Protein AF-A0A7M3SHV6-F1 (afdb_monomer)

Solvent-accessible surface area (backbone atoms only — not comparable to full-atom values): 9170 Å² total; per-residue (Å²): 136,85,52,87,41,56,67,56,28,48,47,21,46,52,53,20,52,49,35,49,52,50,36,56,48,34,45,74,66,41,73,85,64,71,65,52,97,42,72,64,44,56,50,33,51,53,52,20,53,51,29,43,52,52,17,51,59,49,51,52,82,72,87,68,82,73,74,77,84,80,64,52,71,68,56,49,49,49,46,61,74,67,49,78,80,82,84,71,76,90,71,71,74,87,65,88,66,53,75,66,55,51,54,52,50,54,65,71,72,43,85,73,76,79,77,52,67,68,60,55,50,51,52,51,48,50,54,54,70,31,76,63,21,54,50,51,50,54,52,44,68,75,54,63,58,86,65,74,78,66,68,134

pLDDT: mean 70.83, std 11.6, range [44.88, 88.94]

Secondary structure (DSSP, 8-state):
---SSHHHHHHHHHHHHHHHHHHHHHHHH-SSSSSSS-HHHHHHHHHHHHHHHHHHHHHS--------TT--HHHHHHHHHHS----S----------HHHHHHHHHHH-------HHHHHHHHHHHHHSHHHHHHHHHHHHS--TTTT---

Radius of gyration: 38.36 Å; Cα contacts (8 Å, |Δi|>4): 73; chains: 1; bounding box: 80×54×94 Å

Sequence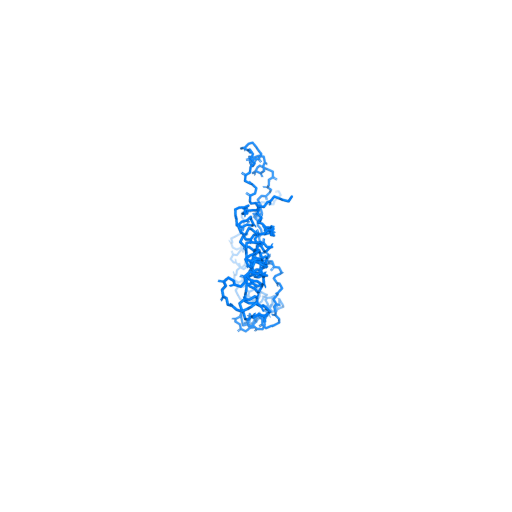 (152 aa):
MEQRAPRVASAGKISGTLLITAAIINLNVDFLGSSGITIEELSALSLSIVCYLVAYIASRERQIVELNSNLSLEQQLYLLETTPTKAGNTKSAASYQSSQTKSIIDSIIGSQDVVDEGTIGQAITTLSSGNLGEAAQSIAAASPAPHSNAAV

Foldseek 3Di:
DDQPCCPLLVVLLVQLVVLQVVLVCCLPPVPPHDHDDDPSSVVSNVVSVVSNVRSVVSRDDDPDPPPPPDQPPVRVVVCVVPVPPPPDDDPDDPDPDDPVNVVVCCVVVDPPPPCDVVNVVVVCCCCCVDPNVVVVVVVCVVPPDPCVVVDD

Structure (mmCIF, N/CA/C/O backbone):
data_AF-A0A7M3SHV6-F1
#
_entry.id   AF-A0A7M3SHV6-F1
#
loop_
_atom_site.group_PDB
_atom_site.id
_atom_site.type_symbol
_atom_site.label_atom_id
_atom_site.label_alt_id
_atom_site.label_comp_id
_atom_site.label_asym_id
_atom_site.label_entity_id
_atom_site.label_seq_id
_atom_site.pdbx_PDB_ins_code
_atom_site.Cartn_x
_atom_site.Cartn_y
_atom_site.Cartn_z
_atom_site.occupancy
_atom_site.B_iso_or_equiv
_atom_site.auth_seq_id
_atom_site.auth_comp_id
_atom_site.auth_asym_id
_atom_site.auth_atom_id
_atom_site.pdbx_PDB_model_num
ATOM 1 N N . MET A 1 1 ? -4.324 17.743 -0.305 1.00 46.09 1 MET A N 1
ATOM 2 C CA . MET A 1 1 ? -4.015 16.377 0.166 1.00 46.09 1 MET A CA 1
ATOM 3 C C . MET A 1 1 ? -2.778 16.488 1.025 1.00 46.09 1 MET A C 1
ATOM 5 O O . MET A 1 1 ? -1.713 16.798 0.498 1.00 46.09 1 MET A O 1
ATOM 9 N N . GLU A 1 2 ? -2.946 16.376 2.334 1.00 48.53 2 GLU A N 1
ATOM 10 C CA . GLU A 1 2 ? -1.888 16.620 3.310 1.00 48.53 2 GLU A CA 1
ATOM 11 C C . GLU A 1 2 ? -1.111 15.311 3.499 1.00 48.53 2 GLU A C 1
ATOM 13 O O . GLU A 1 2 ? -1.636 14.302 3.957 1.00 48.53 2 GLU A O 1
ATOM 18 N N . GLN A 1 3 ? 0.130 15.267 3.012 1.00 53.97 3 GLN A N 1
ATOM 19 C CA . GLN A 1 3 ? 0.919 14.035 3.016 1.00 53.97 3 GLN A CA 1
ATOM 20 C C . GLN A 1 3 ? 1.435 13.744 4.426 1.00 53.97 3 GLN A C 1
ATOM 22 O O . GLN A 1 3 ? 2.168 14.546 4.993 1.00 53.97 3 GLN A O 1
ATOM 27 N N . ARG A 1 4 ? 1.131 12.556 4.959 1.00 55.22 4 ARG A N 1
ATOM 28 C CA . ARG A 1 4 ? 1.543 12.137 6.311 1.00 55.22 4 ARG A CA 1
ATOM 29 C C . ARG A 1 4 ? 3.059 11.959 6.476 1.00 55.22 4 ARG A C 1
ATOM 31 O O . ARG A 1 4 ? 3.602 12.151 7.559 1.00 55.22 4 ARG A O 1
ATOM 38 N N . ALA A 1 5 ? 3.746 11.593 5.396 1.00 61.34 5 ALA A N 1
ATOM 39 C CA . ALA A 1 5 ? 5.203 11.531 5.315 1.00 61.34 5 ALA A CA 1
ATOM 40 C C . ALA A 1 5 ? 5.657 12.263 4.041 1.00 61.34 5 ALA A C 1
ATOM 42 O O . ALA A 1 5 ? 6.031 11.618 3.055 1.00 61.34 5 ALA A O 1
ATOM 43 N N . PRO A 1 6 ? 5.626 13.610 4.037 1.00 64.56 6 PRO A N 1
ATOM 44 C CA . PRO A 1 6 ? 5.870 14.403 2.832 1.00 64.56 6 PRO A CA 1
ATOM 45 C C . PRO A 1 6 ? 7.273 14.146 2.281 1.00 64.56 6 PRO A C 1
ATOM 47 O O . PRO A 1 6 ? 7.489 14.167 1.074 1.00 64.56 6 PRO A O 1
ATOM 50 N N . ARG A 1 7 ? 8.222 13.790 3.154 1.00 69.94 7 ARG A N 1
ATOM 51 C CA . ARG A 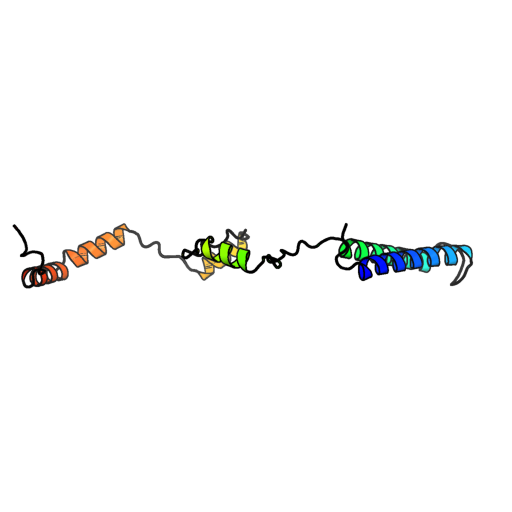1 7 ? 9.598 13.439 2.789 1.00 69.94 7 ARG A CA 1
ATOM 52 C C . ARG A 1 7 ? 9.707 12.091 2.073 1.00 69.94 7 ARG A C 1
ATOM 54 O O . ARG A 1 7 ? 10.497 11.977 1.151 1.00 69.94 7 ARG A O 1
ATOM 61 N N . VAL A 1 8 ? 8.914 11.087 2.456 1.00 72.50 8 VAL A N 1
ATOM 62 C CA . VAL A 1 8 ? 8.969 9.741 1.848 1.00 72.50 8 VAL A CA 1
ATOM 63 C C . VAL A 1 8 ? 8.225 9.725 0.515 1.00 72.50 8 VAL A C 1
ATOM 65 O O . VAL A 1 8 ? 8.731 9.195 -0.470 1.00 72.50 8 VAL A O 1
ATOM 68 N N . ALA A 1 9 ? 7.058 10.372 0.457 1.00 71.75 9 ALA A N 1
ATOM 69 C CA . ALA A 1 9 ? 6.294 10.505 -0.779 1.00 71.75 9 ALA A CA 1
ATOM 70 C C . ALA A 1 9 ? 7.032 11.355 -1.829 1.00 71.75 9 ALA A C 1
ATOM 72 O O . ALA A 1 9 ? 7.008 11.021 -3.013 1.00 71.75 9 ALA A O 1
ATOM 73 N N . SER A 1 10 ? 7.707 12.435 -1.416 1.00 78.31 10 SER A N 1
ATOM 74 C CA . SER A 1 10 ? 8.546 13.225 -2.327 1.00 78.31 10 SER A CA 1
ATOM 75 C C . SER A 1 10 ? 9.810 12.470 -2.738 1.00 78.31 10 SER A C 1
ATOM 77 O O . SER A 1 10 ? 10.079 12.395 -3.932 1.00 78.31 10 SER A O 1
ATOM 79 N N . ALA A 1 11 ? 10.528 11.835 -1.803 1.00 80.12 11 ALA A N 1
ATOM 80 C CA . ALA A 1 11 ? 11.719 11.047 -2.120 1.00 80.12 11 ALA A CA 1
ATOM 81 C C . ALA A 1 11 ? 11.426 9.920 -3.118 1.00 80.12 11 ALA A C 1
ATOM 83 O O . ALA A 1 11 ? 12.161 9.785 -4.089 1.00 80.12 11 ALA A O 1
ATOM 84 N N . GLY A 1 12 ? 10.331 9.170 -2.935 1.00 78.81 12 GLY A N 1
ATOM 85 C CA . GLY A 1 12 ? 9.952 8.089 -3.851 1.00 78.81 12 GLY A CA 1
ATOM 86 C C . GLY A 1 12 ? 9.591 8.576 -5.259 1.00 78.81 12 GLY A C 1
ATOM 87 O O . GLY A 1 12 ? 9.918 7.920 -6.246 1.00 78.81 12 GLY A O 1
ATOM 88 N N . LYS A 1 13 ? 8.968 9.757 -5.379 1.00 82.56 13 LYS A N 1
ATOM 89 C CA . LYS A 1 13 ? 8.720 10.383 -6.688 1.00 82.56 13 LYS A CA 1
ATOM 90 C C . LYS A 1 13 ? 10.020 10.855 -7.333 1.00 82.56 13 LYS A C 1
ATOM 92 O O . LYS A 1 13 ? 10.225 10.593 -8.510 1.00 82.56 13 LYS A O 1
ATOM 97 N N . ILE A 1 14 ? 10.897 11.509 -6.570 1.00 86.94 14 ILE A N 1
ATOM 98 C CA . ILE A 1 14 ? 12.185 12.019 -7.061 1.00 86.94 14 ILE A CA 1
ATOM 99 C C . ILE A 1 14 ? 13.071 10.860 -7.534 1.00 86.94 14 ILE A C 1
ATOM 101 O O . ILE A 1 14 ? 13.580 10.901 -8.653 1.00 86.94 14 ILE A O 1
ATOM 105 N N . SER A 1 15 ? 13.206 9.796 -6.736 1.00 82.56 15 SER A N 1
ATOM 106 C CA . SER A 1 15 ? 13.981 8.611 -7.118 1.00 82.56 15 SER A CA 1
ATOM 107 C C . SER A 1 15 ? 13.380 7.905 -8.335 1.00 82.56 15 SER A C 1
ATOM 109 O O . SER A 1 15 ? 14.115 7.546 -9.250 1.00 82.56 15 SER A O 1
ATOM 111 N N . GLY A 1 16 ? 12.049 7.775 -8.397 1.00 82.81 16 GLY A N 1
ATOM 112 C CA . GLY A 1 16 ? 11.345 7.220 -9.555 1.00 82.81 16 GLY A CA 1
ATOM 113 C C . GLY A 1 16 ? 11.595 8.015 -10.840 1.00 82.81 16 GLY A C 1
ATOM 114 O O . GLY A 1 16 ? 11.921 7.421 -11.869 1.00 82.81 16 GLY A O 1
ATOM 115 N N . THR A 1 17 ? 11.521 9.352 -10.779 1.00 85.69 17 THR A N 1
ATOM 116 C CA . THR A 1 17 ? 11.837 10.218 -11.929 1.00 85.69 17 THR A CA 1
ATOM 117 C C . THR A 1 17 ? 13.302 10.136 -12.337 1.00 85.69 17 THR A C 1
ATOM 119 O O . 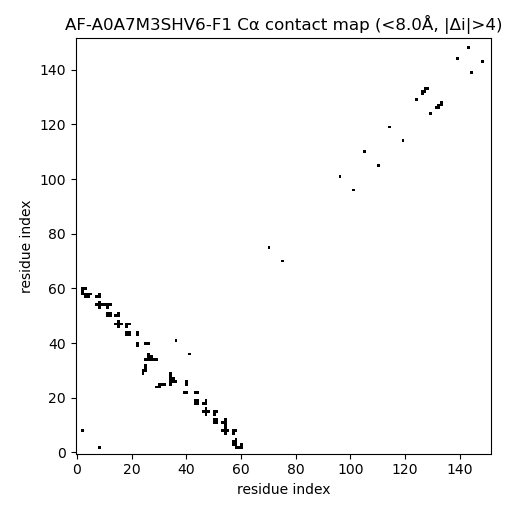THR A 1 17 ? 13.600 10.127 -13.525 1.00 85.69 17 THR A O 1
ATOM 122 N N . LEU A 1 18 ? 14.221 10.038 -11.374 1.00 88.69 18 LEU A N 1
ATOM 123 C CA . LEU A 1 18 ? 15.652 9.958 -11.649 1.00 88.69 18 LEU A CA 1
ATOM 124 C C . LEU A 1 18 ? 16.011 8.656 -12.374 1.00 88.69 18 LEU A C 1
ATOM 126 O O . LEU A 1 18 ? 16.773 8.693 -13.334 1.00 88.69 18 LEU A O 1
ATOM 130 N N . LEU A 1 19 ? 15.410 7.532 -11.971 1.00 85.00 19 LEU A N 1
ATOM 131 C CA . LEU A 1 19 ? 15.580 6.245 -12.650 1.00 85.00 19 LEU A CA 1
ATOM 132 C C . LEU A 1 19 ? 15.052 6.271 -14.091 1.00 85.00 19 LEU A C 1
ATOM 134 O O . LEU A 1 19 ? 15.710 5.744 -14.981 1.00 85.00 19 LEU A O 1
ATOM 138 N N . ILE A 1 20 ? 13.910 6.924 -14.339 1.00 85.44 20 ILE A N 1
ATOM 139 C CA . ILE A 1 20 ? 13.365 7.081 -15.700 1.00 85.44 20 ILE A CA 1
ATOM 140 C C . ILE A 1 20 ? 14.285 7.955 -16.555 1.00 85.44 20 ILE A C 1
ATOM 142 O O . ILE A 1 20 ? 14.565 7.621 -17.701 1.00 85.44 20 ILE A O 1
ATOM 146 N N . THR A 1 21 ? 14.781 9.065 -16.010 1.00 85.56 21 THR A N 1
ATOM 147 C CA . THR A 1 21 ? 15.709 9.938 -16.735 1.00 85.56 21 THR A CA 1
ATOM 148 C C . THR A 1 21 ? 17.023 9.220 -17.044 1.00 85.56 21 THR A C 1
ATOM 150 O O . THR A 1 21 ? 17.524 9.334 -18.158 1.00 85.56 21 THR A O 1
ATOM 153 N N . ALA A 1 22 ? 17.562 8.445 -16.098 1.00 82.25 22 ALA A N 1
ATOM 154 C CA . ALA A 1 22 ? 18.769 7.648 -16.309 1.00 82.25 22 ALA A CA 1
ATOM 155 C C . ALA A 1 22 ? 18.579 6.592 -17.411 1.00 82.25 22 ALA A C 1
ATOM 157 O O . ALA A 1 22 ? 19.440 6.473 -18.278 1.00 82.25 22 ALA A O 1
ATOM 158 N N . ALA A 1 23 ? 17.431 5.910 -17.420 1.00 82.25 23 ALA A N 1
ATOM 159 C CA . ALA A 1 23 ? 17.026 4.977 -18.471 1.00 82.25 23 ALA A CA 1
ATOM 160 C C . ALA A 1 23 ? 16.979 5.660 -19.857 1.00 82.25 23 ALA A C 1
ATOM 162 O O . ALA A 1 23 ? 17.646 5.254 -20.806 1.00 82.25 23 ALA A O 1
ATOM 163 N N . ILE A 1 24 ? 16.301 6.810 -19.967 1.00 82.50 24 ILE A N 1
ATOM 164 C CA . ILE A 1 24 ? 16.233 7.571 -21.229 1.00 82.50 24 ILE A CA 1
ATOM 165 C C . ILE A 1 24 ? 17.628 7.986 -21.721 1.00 82.50 24 ILE A C 1
ATOM 167 O O . ILE A 1 24 ? 17.903 7.918 -22.920 1.00 82.50 24 ILE A O 1
ATOM 171 N N . ILE A 1 25 ? 18.509 8.429 -20.823 1.00 83.75 25 ILE A N 1
ATOM 172 C CA . ILE A 1 25 ? 19.876 8.825 -21.184 1.00 83.75 25 ILE A CA 1
ATOM 173 C C . ILE A 1 25 ? 20.670 7.615 -21.678 1.00 83.75 25 ILE A C 1
ATOM 175 O O . ILE A 1 25 ? 21.319 7.705 -22.719 1.00 83.75 25 ILE A O 1
ATOM 179 N N . ASN A 1 26 ? 20.599 6.491 -20.967 1.00 82.12 26 ASN A N 1
ATOM 180 C CA . ASN A 1 26 ? 21.323 5.278 -21.327 1.00 82.12 26 ASN A CA 1
ATOM 181 C C . ASN A 1 26 ? 20.863 4.723 -22.685 1.00 82.12 26 ASN A C 1
ATOM 183 O O . ASN A 1 26 ? 21.699 4.378 -23.516 1.00 82.12 26 ASN A O 1
ATOM 187 N N . LEU A 1 27 ? 19.559 4.789 -22.976 1.00 78.25 27 LEU A N 1
ATOM 188 C CA . LEU A 1 27 ? 19.000 4.425 -24.278 1.00 78.25 27 LEU A CA 1
ATOM 189 C C . LEU A 1 27 ? 19.583 5.253 -25.442 1.00 78.25 27 LEU A C 1
ATOM 191 O O . LEU A 1 27 ? 19.764 4.721 -26.535 1.00 78.25 27 LEU A O 1
ATOM 195 N N . ASN A 1 28 ? 19.872 6.543 -25.224 1.00 77.00 28 ASN A N 1
ATOM 196 C CA . ASN A 1 28 ? 20.294 7.475 -26.282 1.00 77.00 28 ASN A CA 1
ATOM 197 C C . ASN A 1 28 ? 21.814 7.657 -26.410 1.00 77.00 28 ASN A C 1
ATOM 199 O O . ASN A 1 28 ? 22.285 8.016 -27.487 1.00 77.00 28 ASN A O 1
ATOM 203 N N . VAL A 1 29 ? 22.569 7.497 -25.321 1.00 74.81 29 VAL A N 1
ATOM 204 C CA . VAL A 1 29 ? 23.982 7.928 -25.241 1.00 74.81 29 VAL A CA 1
ATOM 205 C C . VAL A 1 29 ? 24.943 6.761 -25.004 1.00 74.81 29 VAL A C 1
ATOM 207 O O . VAL A 1 29 ? 26.150 6.965 -24.958 1.00 74.81 29 VAL A O 1
ATOM 210 N N . ASP A 1 30 ? 24.434 5.533 -24.916 1.00 66.94 30 ASP A N 1
ATOM 211 C CA . ASP A 1 30 ? 25.258 4.334 -24.755 1.00 66.94 30 ASP A CA 1
ATOM 212 C C . ASP A 1 30 ? 26.183 4.387 -23.528 1.00 66.94 30 ASP A C 1
ATOM 214 O O . ASP A 1 30 ? 27.384 4.125 -23.573 1.00 66.94 30 ASP A O 1
ATOM 218 N N . PHE A 1 31 ? 25.615 4.817 -22.401 1.00 65.69 31 PHE A N 1
ATOM 219 C CA . PHE A 1 31 ? 26.393 5.186 -21.222 1.00 65.69 31 PHE A CA 1
ATOM 220 C C . PHE A 1 31 ? 26.831 3.969 -20.389 1.00 65.69 31 PHE A C 1
ATOM 222 O O . PHE A 1 31 ? 27.921 3.976 -19.817 1.00 65.69 31 PHE A O 1
ATOM 229 N N . LEU A 1 32 ? 25.993 2.931 -20.316 1.00 62.34 32 LEU A N 1
ATOM 230 C CA . LEU A 1 32 ? 26.219 1.698 -19.552 1.00 62.34 32 LEU A CA 1
ATOM 231 C C . LEU A 1 32 ? 26.197 0.422 -20.417 1.00 62.34 32 LEU A C 1
ATOM 233 O O . LEU A 1 32 ? 26.175 -0.677 -19.878 1.00 62.34 32 LEU A O 1
ATOM 237 N N . GLY A 1 33 ? 26.263 0.516 -21.746 1.00 67.06 33 GLY A N 1
ATOM 238 C CA . GLY A 1 33 ? 26.195 -0.685 -22.577 1.00 67.06 33 GLY A CA 1
ATOM 239 C C . GLY A 1 33 ? 26.108 -0.414 -24.070 1.00 67.06 33 GLY A C 1
ATOM 240 O O . GLY A 1 33 ? 26.916 0.335 -24.606 1.00 67.06 33 GLY A O 1
ATOM 241 N N . SER A 1 34 ? 25.182 -1.124 -24.721 1.00 65.56 34 SER A N 1
ATOM 242 C CA . SER A 1 34 ? 24.843 -1.010 -26.144 1.00 65.56 34 SER A CA 1
ATOM 243 C C . SER A 1 34 ? 23.452 -0.396 -26.331 1.00 65.56 34 SER A C 1
ATOM 245 O O . SER A 1 34 ? 22.516 -0.795 -25.628 1.00 65.56 34 SER A O 1
ATOM 247 N N . SER A 1 35 ? 23.302 0.492 -27.318 1.00 63.72 35 SER A N 1
ATOM 248 C CA . SER A 1 35 ? 22.141 1.372 -27.403 1.00 63.72 35 SER A CA 1
ATOM 249 C C . SER A 1 35 ? 20.949 0.565 -27.887 1.00 63.72 35 SER A C 1
ATOM 251 O O . SER A 1 35 ? 20.988 -0.089 -28.932 1.00 63.72 35 SER A O 1
ATOM 253 N N . GLY A 1 36 ? 19.886 0.559 -27.086 1.00 67.31 36 GLY A N 1
ATOM 254 C CA . GLY A 1 36 ? 18.681 -0.213 -27.355 1.00 67.31 36 GLY A CA 1
ATOM 255 C C . GLY A 1 36 ? 17.977 -0.675 -26.084 1.00 67.31 36 GLY A C 1
ATOM 256 O O . GLY A 1 36 ? 18.416 -0.407 -24.969 1.00 67.31 36 GLY A O 1
ATOM 257 N N . ILE A 1 37 ? 16.854 -1.378 -26.254 1.00 73.25 37 ILE A N 1
ATOM 258 C CA . ILE A 1 37 ? 16.116 -1.965 -25.130 1.00 73.25 37 ILE A CA 1
ATOM 259 C C . ILE A 1 37 ? 16.908 -3.169 -24.619 1.00 73.25 37 ILE A C 1
ATOM 261 O O . ILE A 1 37 ? 16.820 -4.270 -25.163 1.00 73.25 37 ILE A O 1
ATOM 265 N N . THR A 1 38 ? 17.696 -2.943 -23.577 1.00 81.94 38 THR A N 1
ATOM 266 C CA . THR A 1 38 ? 18.481 -3.969 -22.893 1.00 81.94 38 THR A CA 1
ATOM 267 C C . THR A 1 38 ? 17.864 -4.313 -21.537 1.00 81.94 38 THR A C 1
ATOM 269 O O . THR A 1 38 ? 16.860 -3.742 -21.100 1.00 81.94 38 THR A O 1
ATOM 272 N N . ILE A 1 39 ? 18.462 -5.293 -20.854 1.00 82.69 39 ILE A N 1
ATOM 273 C CA . ILE A 1 39 ? 18.034 -5.720 -19.516 1.00 82.69 39 ILE A CA 1
ATOM 274 C C . ILE A 1 39 ? 18.090 -4.568 -18.495 1.00 82.69 39 ILE A C 1
ATOM 276 O O . ILE A 1 39 ? 17.296 -4.534 -17.555 1.00 82.69 39 ILE A O 1
ATOM 280 N N . GLU A 1 40 ? 18.993 -3.608 -18.702 1.00 82.25 40 GLU A N 1
ATOM 281 C CA . GLU A 1 40 ? 19.209 -2.461 -17.822 1.00 82.25 40 GLU A CA 1
ATOM 282 C C . GLU A 1 40 ? 17.992 -1.538 -17.824 1.00 82.25 40 GLU A C 1
ATOM 284 O O . GLU A 1 40 ? 17.434 -1.265 -16.762 1.00 82.25 40 GLU A O 1
ATOM 289 N N . GLU A 1 41 ? 17.504 -1.177 -19.011 1.00 82.12 41 GLU A N 1
ATOM 290 C CA . GLU A 1 41 ? 16.308 -0.351 -19.202 1.00 82.12 41 GLU A CA 1
ATOM 291 C C . GLU A 1 41 ? 15.069 -0.994 -18.579 1.00 82.12 41 GLU A C 1
ATOM 293 O O . GLU A 1 41 ? 14.302 -0.349 -17.860 1.00 82.12 41 GLU A O 1
ATOM 298 N N . LEU A 1 42 ? 14.899 -2.303 -18.794 1.00 86.06 42 LEU A N 1
ATOM 299 C CA . LEU A 1 42 ? 13.782 -3.053 -18.229 1.00 86.06 42 LEU A CA 1
ATOM 300 C C . LEU A 1 42 ? 13.842 -3.084 -16.694 1.00 86.06 42 LEU A C 1
ATOM 302 O O . LEU A 1 42 ? 12.814 -2.938 -16.024 1.00 86.06 42 LEU A O 1
ATOM 306 N N . SER A 1 43 ? 15.040 -3.250 -16.129 1.00 85.94 43 SER A N 1
ATOM 307 C CA . SER A 1 43 ? 15.248 -3.258 -14.680 1.00 85.94 43 SER A CA 1
ATOM 308 C C . SER A 1 43 ? 15.037 -1.873 -14.053 1.00 85.94 43 SER A C 1
ATOM 310 O O . SER A 1 43 ? 14.364 -1.768 -13.025 1.00 85.94 43 SER A O 1
ATOM 312 N N . ALA A 1 44 ? 15.511 -0.806 -14.704 1.00 84.88 44 ALA A N 1
ATOM 313 C CA . ALA A 1 44 ? 15.350 0.577 -14.263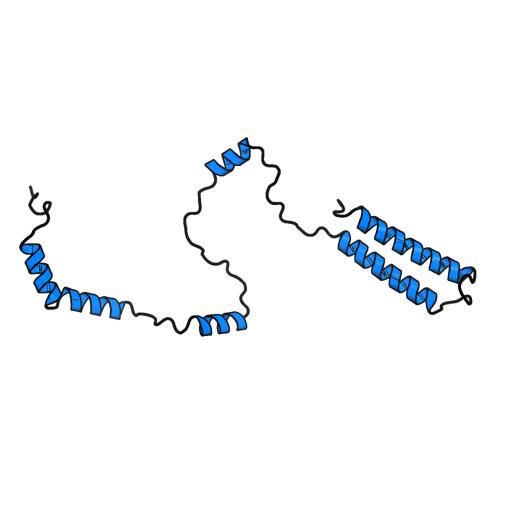 1.00 84.88 44 ALA A CA 1
ATOM 314 C C . ALA A 1 44 ? 13.879 1.016 -14.310 1.00 84.88 44 ALA A C 1
ATOM 316 O O . ALA A 1 44 ? 13.373 1.604 -13.348 1.00 84.88 44 ALA A O 1
ATOM 317 N N . LEU A 1 45 ? 13.162 0.657 -15.380 1.00 87.00 45 LEU A N 1
ATOM 318 C CA . LEU A 1 45 ? 11.725 0.894 -15.507 1.00 87.00 45 LEU A CA 1
ATOM 319 C C . LEU A 1 45 ? 10.946 0.153 -14.410 1.00 87.00 45 LEU A C 1
ATOM 321 O O . LEU A 1 45 ? 10.107 0.749 -13.731 1.00 87.00 45 LEU A O 1
ATOM 325 N N . SER A 1 46 ? 11.260 -1.127 -14.190 1.00 86.25 46 SER A N 1
ATOM 326 C CA . SER A 1 46 ? 10.617 -1.945 -13.154 1.00 86.25 46 SER A CA 1
ATOM 327 C C . SER A 1 46 ? 10.835 -1.359 -11.756 1.00 86.25 46 SER A C 1
ATOM 329 O O . SER A 1 46 ? 9.890 -1.240 -10.974 1.00 86.25 46 SER A O 1
ATOM 331 N N . LEU A 1 47 ? 12.059 -0.922 -11.448 1.00 87.75 47 LEU A N 1
ATOM 332 C CA . LEU A 1 47 ? 12.391 -0.308 -10.164 1.00 87.75 47 LEU A CA 1
ATOM 333 C C . LEU A 1 47 ? 11.696 1.049 -9.971 1.00 87.75 47 LEU A C 1
ATOM 335 O O . LEU A 1 47 ? 11.247 1.363 -8.864 1.00 87.75 47 LEU A O 1
ATOM 339 N N . SER A 1 48 ? 11.550 1.832 -11.043 1.00 86.56 48 SER A N 1
ATOM 340 C CA . SER A 1 48 ? 10.800 3.088 -11.008 1.00 86.56 48 SER A CA 1
ATOM 341 C C . SER A 1 48 ? 9.322 2.854 -10.683 1.00 86.56 48 SER A C 1
ATOM 343 O O . SER A 1 48 ? 8.779 3.513 -9.792 1.00 86.56 48 SER A O 1
ATOM 345 N N . ILE A 1 49 ? 8.687 1.853 -11.305 1.00 88.94 49 ILE A N 1
ATOM 346 C CA . ILE A 1 49 ? 7.293 1.476 -11.014 1.00 88.94 49 ILE A CA 1
ATOM 347 C C . ILE A 1 49 ? 7.123 1.122 -9.531 1.00 88.94 49 ILE A C 1
ATOM 349 O O . ILE A 1 49 ? 6.187 1.599 -8.886 1.00 88.94 49 ILE A O 1
ATOM 353 N N . VAL A 1 50 ? 8.048 0.340 -8.964 1.00 88.56 50 VAL A N 1
ATOM 354 C CA . VAL A 1 50 ? 8.027 -0.012 -7.535 1.00 88.56 50 VAL A CA 1
ATOM 355 C C . VAL A 1 50 ? 8.166 1.234 -6.655 1.00 88.56 50 VAL A C 1
ATOM 357 O O . VAL A 1 50 ? 7.391 1.394 -5.711 1.00 88.56 50 VAL A O 1
ATOM 360 N N . CYS A 1 51 ? 9.081 2.156 -6.977 1.00 84.38 51 CYS A N 1
ATOM 361 C CA . CYS A 1 51 ? 9.221 3.426 -6.250 1.00 84.38 51 CYS A CA 1
ATOM 362 C C . CYS A 1 51 ? 7.928 4.251 -6.267 1.00 84.38 51 CYS A C 1
ATOM 364 O O . CYS A 1 51 ? 7.519 4.776 -5.228 1.00 84.38 51 CYS A O 1
ATOM 366 N N . TYR A 1 52 ? 7.248 4.331 -7.412 1.00 85.50 52 TYR A N 1
ATOM 367 C CA . TYR A 1 52 ? 5.961 5.016 -7.515 1.00 85.50 52 TYR A CA 1
ATOM 368 C C . TYR A 1 52 ? 4.857 4.319 -6.722 1.00 85.50 52 TYR A C 1
ATOM 370 O O . TYR A 1 52 ? 4.054 5.004 -6.090 1.00 85.50 52 TYR A O 1
ATOM 378 N N . LEU A 1 53 ? 4.833 2.983 -6.695 1.00 86.50 53 LEU A N 1
ATOM 379 C CA . LEU A 1 53 ? 3.896 2.221 -5.869 1.00 86.50 53 LEU A CA 1
ATOM 380 C C . LEU A 1 53 ? 4.096 2.526 -4.381 1.00 86.50 53 LEU A C 1
ATOM 382 O O . LEU A 1 53 ? 3.136 2.808 -3.665 1.00 86.50 53 LEU A O 1
ATOM 386 N N . VAL A 1 54 ? 5.349 2.521 -3.924 1.00 83.38 54 VAL A N 1
ATOM 387 C CA . VAL A 1 54 ? 5.706 2.847 -2.538 1.00 83.38 54 VAL A CA 1
ATOM 388 C C . VAL A 1 54 ? 5.336 4.295 -2.218 1.00 83.38 54 VAL A C 1
ATOM 390 O O . VAL A 1 54 ? 4.727 4.550 -1.181 1.00 83.38 54 VAL A O 1
ATOM 393 N N . ALA A 1 55 ? 5.618 5.240 -3.119 1.00 81.56 55 ALA A N 1
ATOM 394 C CA . ALA A 1 55 ? 5.223 6.637 -2.958 1.00 81.56 55 ALA A CA 1
ATOM 395 C C . ALA A 1 55 ? 3.695 6.808 -2.919 1.00 81.56 55 ALA A C 1
ATOM 397 O O . ALA A 1 55 ? 3.185 7.620 -2.147 1.00 81.56 55 ALA A O 1
ATOM 398 N N . TYR A 1 56 ? 2.958 6.035 -3.719 1.00 80.69 56 TYR A N 1
ATOM 399 C CA . TYR A 1 56 ? 1.498 6.040 -3.742 1.00 80.69 56 TYR A CA 1
ATOM 400 C C . TYR A 1 56 ? 0.913 5.509 -2.431 1.00 80.69 56 TYR A C 1
ATOM 402 O O . TYR A 1 56 ? 0.046 6.151 -1.838 1.00 80.69 56 TYR A O 1
ATOM 410 N N . ILE A 1 57 ? 1.425 4.379 -1.938 1.00 78.12 57 ILE A N 1
ATOM 411 C CA . ILE A 1 57 ? 1.008 3.794 -0.659 1.00 78.12 57 ILE A CA 1
ATOM 412 C C . ILE A 1 57 ? 1.360 4.735 0.498 1.00 78.12 57 ILE A C 1
ATOM 414 O O . ILE A 1 57 ? 0.517 4.983 1.354 1.00 78.12 57 ILE A O 1
ATOM 418 N N . ALA A 1 58 ? 2.560 5.320 0.500 1.00 72.88 58 ALA A N 1
ATOM 419 C CA . ALA A 1 58 ? 2.986 6.287 1.513 1.00 72.88 58 ALA A CA 1
ATOM 420 C C . ALA A 1 58 ? 2.176 7.596 1.475 1.00 72.88 58 ALA A C 1
ATOM 422 O O . ALA A 1 58 ? 2.073 8.290 2.486 1.00 72.88 58 ALA A O 1
ATOM 423 N N . SER A 1 59 ? 1.605 7.942 0.318 1.00 69.06 59 SER A N 1
ATOM 424 C CA . SER A 1 59 ? 0.741 9.111 0.157 1.00 69.06 59 SER A CA 1
ATOM 425 C C . SER A 1 59 ? -0.710 8.848 0.562 1.00 69.06 59 SER A C 1
ATOM 427 O O . SER A 1 59 ? -1.463 9.814 0.680 1.00 69.06 59 SER A O 1
ATOM 429 N N . ARG A 1 60 ? -1.129 7.588 0.750 1.00 67.62 60 ARG A N 1
ATOM 430 C CA . ARG A 1 60 ? -2.478 7.273 1.225 1.00 67.62 60 ARG A CA 1
ATOM 431 C C . ARG A 1 60 ? -2.557 7.466 2.735 1.00 67.62 60 ARG A C 1
ATOM 433 O O . ARG A 1 60 ? -1.827 6.852 3.510 1.00 67.62 60 ARG A O 1
ATOM 440 N N . GLU A 1 61 ? -3.486 8.319 3.139 1.00 58.66 61 GLU A N 1
ATOM 441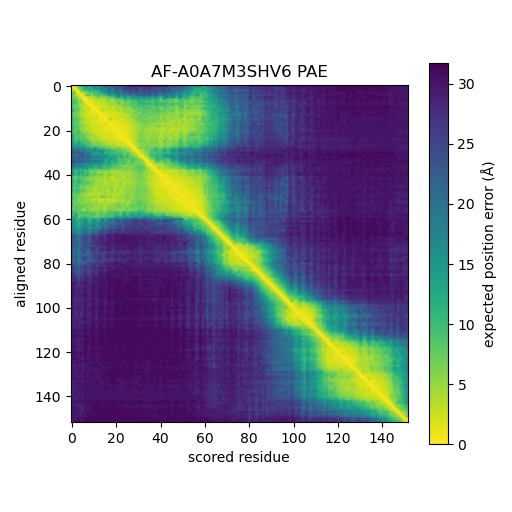 C CA . GLU A 1 61 ? -3.841 8.559 4.530 1.00 58.66 61 GLU A CA 1
ATOM 442 C C . GLU A 1 61 ? -4.386 7.256 5.137 1.00 58.66 61 GLU A C 1
ATOM 444 O O . GLU A 1 61 ? -5.463 6.778 4.782 1.00 58.66 61 GLU A O 1
ATOM 449 N N . ARG A 1 62 ? -3.628 6.634 6.047 1.00 55.84 62 ARG A N 1
ATOM 450 C CA . ARG A 1 62 ? -4.198 5.632 6.950 1.00 55.84 62 ARG A CA 1
ATOM 451 C C . ARG A 1 62 ? -5.030 6.415 7.954 1.00 55.84 62 ARG A C 1
ATOM 453 O O . ARG A 1 62 ? -4.468 7.264 8.643 1.00 55.84 62 ARG A O 1
ATOM 460 N N . GLN A 1 63 ? -6.333 6.146 8.004 1.00 53.84 63 GLN A N 1
ATOM 461 C CA . GLN A 1 63 ? -7.256 6.741 8.967 1.00 53.84 63 GLN A CA 1
ATOM 462 C C . GLN A 1 63 ? -6.798 6.325 10.369 1.00 53.84 63 GLN A C 1
ATOM 464 O O . GLN A 1 63 ? -7.122 5.251 10.871 1.00 53.84 63 GLN A O 1
ATOM 469 N N . ILE A 1 64 ? -5.918 7.123 10.958 1.00 56.38 64 ILE A N 1
ATOM 470 C CA . ILE A 1 64 ? -5.575 6.977 12.357 1.00 56.38 64 ILE A CA 1
ATOM 471 C C . ILE A 1 64 ? -6.716 7.652 13.066 1.00 56.38 64 ILE A C 1
ATOM 473 O O . ILE A 1 64 ? -6.980 8.829 12.842 1.00 56.38 64 ILE A O 1
ATOM 477 N N . VAL A 1 65 ? -7.442 6.853 13.838 1.00 59.19 65 VAL A N 1
ATOM 478 C CA . VAL A 1 65 ? -8.419 7.360 14.785 1.00 59.19 65 VAL A CA 1
ATOM 479 C C . VAL A 1 65 ? -7.637 8.279 15.712 1.00 59.19 65 VAL A C 1
ATOM 481 O O . VAL A 1 65 ? -6.907 7.814 16.586 1.00 59.19 65 VAL A O 1
ATOM 484 N N . GLU A 1 66 ? -7.693 9.579 15.444 1.00 58.53 66 GLU A N 1
ATOM 485 C CA . GLU A 1 66 ? -7.154 10.575 16.348 1.00 58.53 66 GLU A CA 1
ATOM 486 C C . GLU A 1 66 ? -7.956 10.441 17.642 1.00 58.53 66 GLU A C 1
ATOM 488 O O . GLU A 1 66 ? -9.166 10.677 17.666 1.00 58.53 66 GLU A O 1
ATOM 493 N N . LEU A 1 67 ? -7.309 9.989 18.720 1.00 60.25 67 LEU A N 1
ATOM 494 C CA . LEU A 1 67 ? -7.891 10.089 20.052 1.00 60.25 67 LEU A CA 1
ATOM 495 C C . LEU A 1 67 ? -7.922 11.570 20.416 1.00 60.25 67 LEU A C 1
ATOM 497 O O . LEU A 1 67 ? -6.973 12.043 21.020 1.00 60.25 67 LEU A O 1
ATOM 501 N N . ASN A 1 68 ? -8.975 12.277 19.995 1.00 54.44 68 ASN A N 1
ATOM 502 C CA . ASN A 1 68 ? -9.458 13.568 20.495 1.00 54.44 68 ASN A CA 1
ATOM 503 C C . ASN A 1 68 ? -8.400 14.407 21.252 1.00 54.44 68 ASN A C 1
ATOM 505 O O . ASN A 1 68 ? -8.560 14.696 22.436 1.00 54.44 68 ASN A O 1
ATOM 509 N N . SER A 1 69 ? -7.271 14.736 20.617 1.00 59.56 69 SER A N 1
ATOM 510 C CA . SER A 1 69 ? -6.074 15.185 21.348 1.00 59.56 69 SER A CA 1
ATOM 511 C C . SER A 1 69 ? -5.930 16.703 21.419 1.00 59.56 69 SER A C 1
ATOM 513 O O . SER A 1 69 ? -4.836 17.193 21.667 1.00 59.56 69 SER A O 1
ATOM 515 N N . ASN A 1 70 ? -7.009 17.462 21.216 1.00 55.72 70 ASN A N 1
ATOM 516 C CA . ASN A 1 70 ? -6.987 18.926 21.333 1.00 55.72 70 ASN A CA 1
ATOM 517 C C . ASN A 1 70 ? -8.238 19.487 22.017 1.00 55.72 70 ASN A C 1
ATOM 519 O O . ASN A 1 70 ? -8.679 20.593 21.714 1.00 55.72 70 ASN A O 1
ATOM 523 N N . LEU A 1 71 ? -8.840 18.729 22.930 1.00 58.94 71 LEU A N 1
ATOM 524 C CA . LEU A 1 71 ? -9.937 19.260 23.720 1.00 58.94 71 LEU A CA 1
ATOM 525 C C . LEU A 1 71 ? -9.362 20.114 24.862 1.00 58.94 71 LEU A C 1
ATOM 527 O O . LEU A 1 71 ? -8.541 19.611 25.633 1.00 58.94 71 LEU A O 1
ATOM 531 N N . SER A 1 72 ? -9.750 21.393 24.951 1.00 65.56 72 SER A N 1
ATOM 532 C CA . SER A 1 72 ? -9.325 22.271 26.051 1.00 65.56 72 SER A CA 1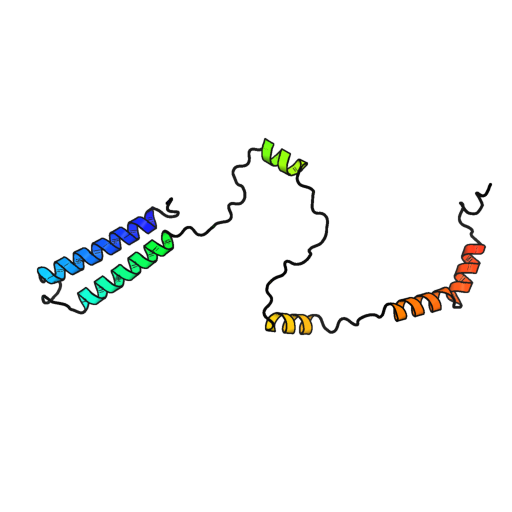
ATOM 533 C C . SER A 1 72 ? -9.774 21.683 27.396 1.00 65.56 72 SER A C 1
ATOM 535 O O . SER A 1 72 ? -10.734 20.909 27.444 1.00 65.56 72 SER A O 1
ATOM 537 N N . LEU A 1 73 ? -9.090 22.030 28.492 1.00 65.06 73 LEU A N 1
ATOM 538 C CA . LEU A 1 73 ? -9.384 21.482 29.826 1.00 65.06 73 LEU A CA 1
ATOM 539 C C . LEU A 1 73 ? -10.869 21.667 30.187 1.00 65.06 73 LEU A C 1
ATOM 541 O O . LEU A 1 73 ? -11.498 20.743 30.689 1.00 65.06 73 LEU A O 1
ATOM 545 N N . GLU A 1 74 ? -11.460 22.804 29.819 1.00 66.56 74 GLU A N 1
ATOM 546 C CA . GLU A 1 74 ? -12.881 23.096 30.043 1.00 66.56 74 GLU A CA 1
ATOM 547 C C . GLU A 1 74 ? -13.808 22.127 29.304 1.00 66.56 74 GLU A C 1
ATOM 549 O O . GLU A 1 74 ? -14.780 21.635 29.869 1.00 66.56 74 GLU A O 1
ATOM 554 N N . GLN A 1 75 ? -13.492 21.792 28.055 1.00 65.50 75 GLN A N 1
ATOM 555 C CA . GLN A 1 75 ? -14.289 20.844 27.282 1.00 65.50 75 GLN A CA 1
ATOM 556 C C . GLN A 1 75 ? -14.043 19.394 27.712 1.00 65.50 75 GLN A C 1
ATOM 558 O O . GLN A 1 75 ? -14.963 18.584 27.634 1.00 65.50 75 GLN A O 1
ATOM 563 N N . GLN A 1 76 ? -12.854 19.058 28.225 1.00 67.75 76 GLN A N 1
ATOM 564 C CA . GLN A 1 76 ? -12.615 17.758 28.869 1.00 67.75 76 GLN A CA 1
ATOM 565 C C . GLN A 1 76 ? -13.444 17.611 30.143 1.00 67.75 76 GLN A C 1
ATOM 567 O O . GLN A 1 76 ? -14.011 16.548 30.376 1.00 67.75 76 GLN A O 1
ATOM 572 N N . LEU A 1 77 ? -13.557 18.681 30.931 1.00 72.19 77 LEU A N 1
ATOM 573 C CA . LEU A 1 77 ? -14.345 18.704 32.159 1.00 72.19 77 LEU A CA 1
ATOM 574 C C . LEU A 1 77 ? -15.845 18.651 31.853 1.00 72.19 77 LEU A C 1
ATOM 576 O O . LEU A 1 77 ? -16.555 17.850 32.450 1.00 72.19 77 LEU A O 1
ATOM 580 N N . TYR A 1 78 ? -16.298 19.393 30.841 1.00 73.81 78 TYR A N 1
ATOM 581 C CA . TYR A 1 78 ? -17.671 19.312 30.346 1.00 73.81 78 TYR A CA 1
ATOM 582 C C . TYR A 1 78 ? -18.011 17.910 29.835 1.00 73.81 78 TYR A C 1
ATOM 584 O O . TYR A 1 78 ? -19.070 17.378 30.153 1.00 73.81 78 TYR A O 1
ATOM 592 N N . LEU A 1 79 ? -17.120 17.265 29.076 1.00 70.19 79 LEU A N 1
ATOM 593 C CA . LEU A 1 79 ? -17.336 15.882 28.654 1.00 70.19 79 LEU A CA 1
ATOM 594 C C . LEU A 1 79 ? -17.299 14.913 29.835 1.00 70.19 79 LEU A C 1
ATOM 596 O O . LEU A 1 79 ? -18.065 13.960 29.825 1.00 70.19 79 LEU A O 1
ATOM 600 N N . LEU A 1 80 ? -16.468 15.131 30.853 1.00 70.19 80 LEU A N 1
ATOM 601 C CA . LEU A 1 80 ? -16.465 14.295 32.056 1.00 70.19 80 LEU A CA 1
ATOM 602 C C . LEU A 1 80 ? -17.775 14.433 32.848 1.00 70.19 80 LEU A C 1
ATOM 604 O O . LEU A 1 80 ? -18.288 13.441 33.355 1.00 70.19 80 LEU A O 1
ATOM 608 N N . GLU A 1 81 ? -18.321 15.645 32.931 1.00 73.12 81 GLU A N 1
ATOM 609 C CA . GLU A 1 81 ? -19.569 15.939 33.640 1.00 73.12 81 GLU A CA 1
ATOM 610 C C . GLU A 1 81 ? -20.805 15.455 32.867 1.00 73.12 81 GLU A C 1
ATOM 612 O O . GLU A 1 81 ? -21.770 14.977 33.460 1.00 73.12 81 GLU A O 1
ATOM 617 N N . THR A 1 82 ? -20.774 15.541 31.535 1.00 72.50 82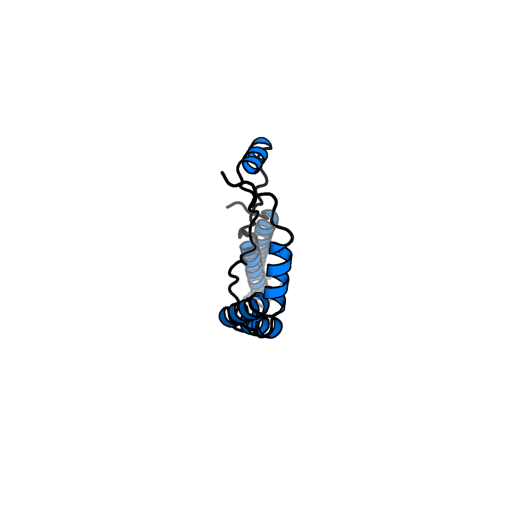 THR A N 1
ATOM 618 C CA . THR A 1 82 ? -21.920 15.203 30.677 1.00 72.50 82 THR A CA 1
ATOM 619 C C . THR A 1 82 ? -21.880 13.795 30.099 1.00 72.50 82 THR A C 1
ATOM 621 O O . THR A 1 82 ? -22.910 13.323 29.619 1.00 72.50 82 THR A O 1
ATOM 624 N N . THR A 1 83 ? -20.737 13.100 30.130 1.00 71.38 83 THR A N 1
ATOM 625 C CA . THR A 1 83 ? -20.653 11.716 29.648 1.00 71.38 83 THR A CA 1
ATOM 626 C C . THR A 1 83 ? -21.215 10.791 30.722 1.00 71.38 83 THR A C 1
ATOM 628 O O . THR A 1 83 ? -20.560 10.587 31.746 1.00 71.38 83 THR A O 1
ATOM 631 N N . PRO A 1 84 ? -22.393 10.175 30.509 1.00 62.62 84 PRO A N 1
ATOM 632 C CA . PRO A 1 84 ? -22.906 9.190 31.442 1.00 62.62 84 PRO A CA 1
ATOM 633 C C . PRO A 1 84 ? -21.909 8.035 31.518 1.00 62.62 84 PRO A C 1
ATOM 635 O O . PRO A 1 84 ? -21.597 7.386 30.513 1.00 62.62 84 PRO A O 1
ATOM 638 N N . THR A 1 85 ? -21.392 7.773 32.715 1.00 59.28 85 THR A N 1
ATOM 639 C CA . THR A 1 85 ? -20.556 6.611 32.991 1.00 59.28 85 THR A CA 1
ATOM 640 C C . THR A 1 85 ? -21.358 5.370 32.621 1.00 59.28 85 THR A C 1
ATOM 642 O O . THR A 1 85 ? -22.350 5.038 33.268 1.00 59.28 85 THR A O 1
ATOM 645 N N . LYS A 1 86 ? -20.947 4.665 31.560 1.00 58.34 86 LYS A N 1
ATOM 646 C CA . LYS A 1 86 ? -21.484 3.339 31.238 1.00 58.34 86 LYS A CA 1
ATOM 647 C C . LYS A 1 86 ? -21.000 2.337 32.288 1.00 58.34 86 LYS A C 1
ATOM 649 O O . LYS A 1 86 ? -20.122 1.523 32.029 1.00 58.34 86 LYS A O 1
ATOM 654 N N . ALA A 1 87 ? -21.574 2.393 33.483 1.00 57.78 87 ALA A N 1
ATOM 655 C CA . ALA A 1 87 ? -21.577 1.276 34.407 1.00 57.78 87 ALA A CA 1
ATOM 656 C C . ALA A 1 87 ? -22.650 0.300 33.910 1.00 57.78 87 ALA A C 1
ATOM 658 O O . ALA A 1 87 ? -23.828 0.454 34.217 1.00 57.78 87 ALA A O 1
ATOM 659 N N . GLY A 1 88 ? -22.280 -0.648 33.049 1.00 47.59 88 GLY A N 1
ATOM 660 C CA . GLY A 1 88 ? -23.257 -1.629 32.581 1.00 47.59 88 GLY A CA 1
ATOM 661 C C . GLY A 1 88 ? -22.860 -2.394 31.333 1.00 47.59 88 GLY A C 1
ATOM 662 O O . GLY A 1 88 ? -23.103 -1.946 30.217 1.00 47.59 88 GLY A O 1
ATOM 663 N N . ASN A 1 89 ? -22.337 -3.590 31.587 1.00 49.44 89 ASN A N 1
ATOM 664 C CA . ASN A 1 89 ? -22.294 -4.777 30.740 1.00 49.44 89 ASN A CA 1
ATOM 665 C C . ASN A 1 89 ? -21.544 -4.650 29.409 1.00 49.44 89 ASN A C 1
ATOM 667 O O . ASN A 1 89 ? -22.028 -4.110 28.416 1.00 49.44 89 ASN A O 1
ATOM 671 N N . THR A 1 90 ? -20.397 -5.328 29.373 1.00 49.03 90 THR A N 1
ATOM 672 C CA . THR A 1 90 ? -19.765 -5.883 28.178 1.00 49.03 90 THR A CA 1
ATOM 673 C C . THR A 1 90 ? -20.765 -6.761 27.418 1.00 49.03 90 THR A C 1
ATOM 675 O O . THR A 1 90 ? -20.742 -7.986 27.503 1.00 49.03 90 THR A O 1
ATOM 678 N N . LYS A 1 91 ? -21.679 -6.155 26.660 1.00 49.31 91 LYS A N 1
ATOM 679 C CA . LYS A 1 91 ? -22.283 -6.839 25.524 1.00 49.31 91 LYS A CA 1
ATOM 680 C C . LYS A 1 91 ? -21.205 -6.845 24.460 1.00 49.31 91 LYS A C 1
ATOM 682 O O . LYS A 1 91 ? -20.960 -5.827 23.815 1.00 49.31 91 LYS A O 1
ATOM 687 N N . SER A 1 92 ? -20.497 -7.972 24.408 1.00 48.78 92 SER A N 1
ATOM 688 C CA . SER A 1 92 ? -19.510 -8.319 23.398 1.00 48.78 92 SER A CA 1
ATOM 689 C C . SER A 1 92 ? -19.906 -7.707 22.067 1.00 48.78 92 SER A C 1
ATOM 691 O O . SER A 1 92 ? -21.007 -7.953 21.569 1.00 48.78 92 SER A O 1
ATOM 693 N N . ALA A 1 93 ? -19.012 -6.885 21.516 1.00 46.44 93 ALA A N 1
ATOM 694 C CA . ALA A 1 93 ? -19.100 -6.469 20.133 1.00 46.44 93 ALA A CA 1
ATOM 695 C C . ALA A 1 93 ? -19.426 -7.713 19.301 1.00 46.44 93 ALA A C 1
ATOM 697 O O . ALA A 1 93 ? -18.767 -8.747 19.466 1.00 46.44 93 ALA A O 1
ATOM 698 N N . ALA A 1 94 ? -20.461 -7.623 18.463 1.00 53.59 94 ALA A N 1
ATOM 699 C CA . ALA A 1 94 ? -20.767 -8.625 17.457 1.00 53.59 94 ALA A CA 1
ATOM 700 C C . ALA A 1 94 ? -19.583 -8.667 16.483 1.00 53.59 94 ALA A C 1
ATOM 702 O O . ALA A 1 94 ? -19.560 -8.018 15.441 1.00 53.59 94 ALA A O 1
ATOM 703 N N . SER A 1 95 ? -18.531 -9.361 16.906 1.00 48.34 95 SER A N 1
ATOM 704 C CA . SER A 1 95 ? -17.410 -9.726 16.075 1.00 48.34 95 SER A CA 1
ATOM 705 C C . SER A 1 95 ? -17.984 -10.680 15.044 1.00 48.34 95 SER A C 1
ATOM 707 O O . SER A 1 95 ? -18.661 -11.649 15.384 1.00 48.34 95 SER A O 1
ATOM 709 N N . TYR A 1 96 ? -17.771 -10.354 13.775 1.00 50.72 96 TYR A N 1
ATOM 710 C CA . TYR A 1 96 ? -18.018 -11.252 12.661 1.00 50.72 96 TYR A CA 1
ATOM 711 C C . TYR A 1 96 ? -17.126 -12.485 12.859 1.00 50.72 96 TYR A C 1
ATOM 713 O O . TYR A 1 96 ? -15.977 -12.522 12.428 1.00 50.72 96 TYR A O 1
ATOM 721 N N . GLN A 1 97 ? -17.621 -13.455 13.620 1.00 54.44 97 GLN A N 1
ATOM 722 C CA . GLN A 1 97 ? -16.939 -14.706 13.908 1.00 54.44 97 GLN A CA 1
ATOM 723 C C . GLN A 1 97 ? -17.168 -15.621 12.706 1.00 54.44 97 GLN A C 1
ATOM 725 O O . GLN A 1 97 ? -18.307 -15.922 12.349 1.00 54.44 97 GLN A O 1
ATOM 730 N N . SER A 1 98 ? -16.079 -16.048 12.064 1.00 61.25 98 SER A N 1
ATOM 731 C CA . SER A 1 98 ? -16.112 -17.130 11.077 1.00 61.25 98 SER A CA 1
ATOM 732 C C . SER A 1 98 ? -16.804 -18.354 11.690 1.00 61.25 98 SER A C 1
ATOM 734 O O . SER A 1 98 ? -16.613 -18.649 12.872 1.00 61.25 98 SER A O 1
ATOM 736 N N . SER A 1 99 ? -17.582 -19.096 10.893 1.00 64.06 99 SER A N 1
ATOM 737 C CA . SER A 1 99 ? -18.275 -20.316 11.342 1.00 64.06 99 SER A CA 1
ATOM 738 C C . SER A 1 99 ? -17.332 -21.321 12.021 1.00 64.06 99 SER A C 1
ATOM 740 O O . SER A 1 99 ? -17.761 -22.071 12.896 1.00 64.06 99 SER A O 1
ATOM 742 N N . GLN A 1 100 ? -16.044 -21.316 11.659 1.00 69.69 100 GLN A N 1
ATOM 743 C CA . GLN A 1 100 ? -15.020 -22.138 12.310 1.00 69.69 100 GLN A CA 1
ATOM 744 C C . GLN A 1 100 ? -14.711 -21.669 13.735 1.00 69.69 100 GLN A C 1
ATOM 746 O O . GLN A 1 100 ? -14.601 -22.492 14.637 1.00 69.69 100 GLN A O 1
ATOM 751 N N . THR A 1 101 ? -14.613 -20.360 13.972 1.00 72.94 101 THR A N 1
ATOM 752 C CA . THR A 1 101 ? -14.328 -19.815 15.306 1.00 72.94 101 THR A CA 1
ATOM 753 C C . THR A 1 101 ? -15.502 -20.039 16.256 1.00 72.94 101 THR A C 1
ATOM 755 O O . THR A 1 101 ? -15.283 -20.398 17.409 1.00 72.94 101 THR A O 1
ATOM 758 N N . LYS A 1 102 ? -16.744 -19.960 15.756 1.00 69.31 102 LYS A N 1
ATOM 759 C CA . LYS A 1 102 ? -17.939 -20.344 16.523 1.00 69.31 102 LYS A CA 1
ATOM 760 C C . LYS A 1 102 ? -17.881 -21.807 16.981 1.00 69.31 102 LYS A C 1
ATOM 762 O O . LYS A 1 102 ? -18.097 -22.073 18.155 1.00 69.31 102 LYS A O 1
ATOM 767 N N . SER A 1 103 ? -17.524 -22.734 16.088 1.00 70.81 103 SER A N 1
ATOM 768 C CA . SER A 1 103 ? -17.409 -24.160 16.429 1.00 70.81 103 SER A CA 1
ATOM 769 C C . SER A 1 103 ? -16.313 -24.442 17.460 1.00 70.81 103 SER A C 1
ATOM 771 O O . SER A 1 103 ? -16.472 -25.337 18.285 1.00 70.81 103 SER A O 1
ATOM 773 N N . ILE A 1 104 ? -15.205 -23.696 17.421 1.00 75.62 104 ILE A N 1
ATOM 774 C CA . ILE A 1 104 ? -14.125 -23.817 18.411 1.00 75.62 104 ILE A CA 1
ATOM 775 C C . ILE A 1 104 ? -14.592 -23.288 19.771 1.00 75.62 104 ILE A C 1
ATOM 777 O O . ILE A 1 104 ? -14.367 -23.940 20.784 1.00 75.62 104 ILE A O 1
ATOM 781 N N . ILE A 1 105 ? -15.271 -22.138 19.802 1.00 70.88 105 ILE A N 1
ATOM 782 C CA . ILE A 1 105 ? -15.808 -21.561 21.041 1.00 70.88 105 ILE A CA 1
ATOM 783 C C . ILE A 1 105 ? -16.843 -22.500 21.665 1.00 70.88 105 ILE A C 1
ATOM 785 O O . ILE A 1 105 ? -16.724 -22.809 22.846 1.00 70.88 105 ILE A O 1
ATOM 789 N N . ASP A 1 106 ? -17.789 -23.011 20.874 1.00 70.06 106 ASP A N 1
ATOM 790 C CA . ASP A 1 106 ? -18.806 -23.959 21.344 1.00 70.06 106 ASP A CA 1
ATOM 791 C C . ASP A 1 106 ? -18.153 -25.258 21.880 1.00 70.06 106 ASP A C 1
ATOM 793 O O . ASP A 1 106 ? -18.620 -25.831 22.862 1.00 70.06 106 ASP A O 1
ATOM 797 N N . SER A 1 107 ? -17.016 -25.686 21.311 1.00 70.38 107 SER A N 1
ATOM 798 C CA . SER A 1 107 ? -16.248 -26.844 21.796 1.00 70.38 107 SER A CA 1
ATOM 799 C C . SER A 1 107 ? -15.440 -26.578 23.074 1.00 70.38 107 SER A C 1
ATOM 801 O O . SER A 1 107 ? -15.185 -27.523 23.816 1.00 70.38 107 SER A O 1
ATOM 803 N N . ILE A 1 108 ? -14.994 -25.341 23.320 1.00 71.50 108 ILE A N 1
ATOM 804 C CA . ILE A 1 108 ? -14.221 -24.968 24.520 1.00 71.50 108 ILE A CA 1
ATOM 805 C C . ILE A 1 108 ? -15.151 -24.684 25.700 1.00 71.50 108 ILE A C 1
ATOM 807 O O . ILE A 1 108 ? -14.840 -25.057 26.827 1.00 71.50 108 ILE A O 1
ATOM 811 N N . ILE A 1 109 ? -16.279 -24.012 25.448 1.00 72.00 109 ILE A N 1
ATOM 812 C CA . ILE A 1 109 ? -17.236 -23.635 26.494 1.00 72.00 109 ILE A CA 1
ATOM 813 C C . ILE A 1 109 ? -17.964 -24.866 27.061 1.00 72.00 109 ILE A C 1
ATOM 815 O O . ILE A 1 109 ? -18.427 -24.827 28.199 1.00 72.00 109 ILE A O 1
ATOM 819 N N . GLY A 1 110 ? -18.018 -25.960 26.288 1.00 62.16 110 GLY A N 1
ATOM 820 C CA . GLY A 1 110 ? -18.786 -27.155 26.622 1.00 62.16 110 GLY A CA 1
ATOM 821 C C . GLY A 1 110 ? -20.289 -26.898 26.524 1.00 62.16 110 GLY A C 1
ATOM 822 O O . GLY A 1 110 ? -20.748 -25.756 26.525 1.00 62.16 110 GLY A O 1
ATOM 823 N N . SER A 1 111 ? -21.083 -27.962 26.413 1.00 59.31 111 SER A N 1
ATOM 824 C CA . SER A 1 111 ? -22.540 -27.855 26.468 1.00 59.31 111 SER A CA 1
ATOM 825 C C . SER A 1 111 ? -22.928 -27.143 27.765 1.00 59.31 111 SER A C 1
ATOM 827 O O . SER A 1 111 ? -22.786 -27.715 28.843 1.00 59.31 111 SER A O 1
ATOM 829 N N . GLN A 1 112 ? -23.380 -25.888 27.673 1.00 59.53 112 GLN A N 1
ATOM 830 C CA . GLN A 1 112 ? -24.102 -25.267 28.775 1.00 59.53 112 GLN A CA 1
ATOM 831 C C . GLN A 1 112 ? -25.318 -26.150 29.002 1.00 59.53 112 GLN A C 1
ATOM 833 O O . GLN A 1 112 ? -26.188 -26.228 28.134 1.00 59.53 112 GLN A O 1
ATOM 838 N N . ASP A 1 113 ? -25.320 -26.869 30.121 1.00 59.25 113 ASP A N 1
ATOM 839 C CA . ASP A 1 113 ? -26.501 -27.575 30.582 1.00 59.25 113 ASP A CA 1
ATOM 840 C C . ASP A 1 113 ? -27.580 -26.503 30.707 1.00 59.25 113 ASP A C 1
ATOM 842 O O . ASP A 1 113 ? -27.470 -25.580 31.521 1.00 59.25 113 ASP A O 1
ATOM 846 N N . VAL A 1 114 ? -28.547 -26.529 29.792 1.00 61.09 114 VAL A N 1
ATOM 847 C CA . VAL A 1 114 ? -29.678 -25.613 29.829 1.00 61.09 114 VAL A CA 1
ATOM 848 C C . VAL A 1 114 ? -30.487 -26.066 31.028 1.00 61.09 114 VAL A C 1
ATOM 850 O O . VAL A 1 114 ? -31.294 -26.987 30.932 1.00 61.09 114 VAL A O 1
ATOM 853 N N . VAL A 1 115 ? -30.182 -25.482 32.185 1.00 62.50 115 VAL A N 1
ATOM 854 C CA . VAL A 1 115 ? -30.898 -25.767 33.419 1.00 62.50 115 VAL A CA 1
ATOM 855 C C . VAL A 1 115 ? -32.323 -25.274 33.211 1.00 62.50 115 VAL A C 1
ATOM 857 O O . VAL A 1 115 ? -32.583 -24.073 33.188 1.00 62.50 115 VAL A O 1
ATOM 860 N N . ASP A 1 116 ? -33.225 -26.221 32.985 1.00 72.31 116 ASP A N 1
ATOM 861 C CA . ASP A 1 116 ? -34.639 -25.967 32.763 1.00 72.31 116 ASP A CA 1
ATOM 862 C C . ASP A 1 116 ? -35.237 -25.244 33.981 1.00 72.31 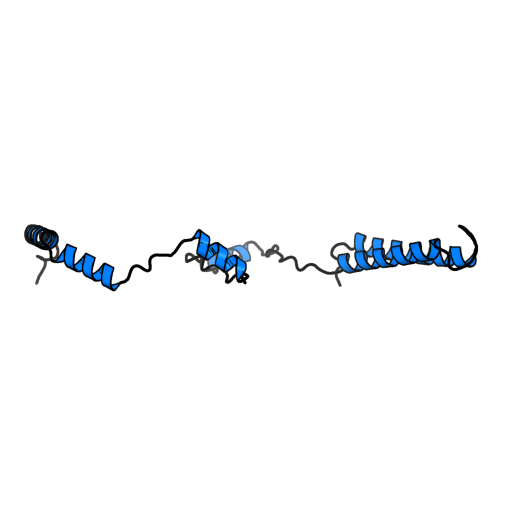116 ASP A C 1
ATOM 864 O O . ASP A 1 116 ? -35.129 -25.711 35.120 1.00 72.31 116 ASP A O 1
ATOM 868 N N . GLU A 1 117 ? -35.871 -24.092 33.747 1.00 72.94 117 GLU A N 1
ATOM 869 C CA . GLU A 1 117 ? -36.492 -23.283 34.804 1.00 72.94 117 GLU A CA 1
ATOM 870 C C . GLU A 1 117 ? -37.543 -24.085 35.589 1.00 72.94 117 GLU A C 1
ATOM 872 O O . GLU A 1 117 ? -37.710 -23.883 36.795 1.00 72.94 117 GLU A O 1
ATOM 877 N N . GLY A 1 118 ? -38.198 -25.056 34.941 1.00 76.62 118 GLY A N 1
ATOM 878 C CA . GLY A 1 118 ? -39.122 -25.986 35.585 1.00 76.62 118 GLY A CA 1
ATOM 879 C C . GLY A 1 118 ? -38.439 -26.891 36.612 1.00 76.62 118 GLY A C 1
ATOM 880 O O . GLY A 1 118 ? -38.980 -27.113 37.696 1.00 76.62 118 GLY A O 1
ATOM 881 N N . THR A 1 119 ? -37.223 -27.354 36.327 1.00 78.06 119 THR A N 1
ATOM 882 C CA . THR A 1 119 ? -36.413 -28.169 37.248 1.00 78.06 119 THR A CA 1
ATOM 883 C C . THR A 1 119 ? -35.970 -27.362 38.471 1.00 78.06 119 THR A C 1
ATOM 885 O O . THR A 1 119 ? -36.025 -27.858 39.599 1.00 78.06 119 THR A O 1
ATOM 888 N N . ILE A 1 120 ? -35.609 -26.089 38.279 1.00 79.62 120 ILE A N 1
ATOM 889 C CA . ILE A 1 120 ? -35.284 -25.167 39.379 1.00 79.62 120 ILE A CA 1
ATOM 890 C C . ILE A 1 120 ? -36.520 -24.933 40.255 1.00 79.62 120 ILE A C 1
ATOM 892 O O . ILE A 1 120 ? -36.441 -25.049 41.478 1.00 79.62 120 ILE A O 1
ATOM 896 N N . GLY A 1 121 ? -37.674 -24.660 39.639 1.00 79.88 121 GLY A N 1
ATOM 897 C CA . GLY A 1 121 ? -38.937 -24.467 40.350 1.00 79.88 121 GLY A CA 1
ATOM 898 C C . GLY A 1 121 ? -39.324 -25.682 41.193 1.00 79.88 121 GLY A C 1
ATOM 899 O O . GLY A 1 121 ? -39.643 -25.536 42.370 1.00 79.88 121 GLY A O 1
ATOM 900 N N . GLN A 1 122 ? -39.208 -26.891 40.639 1.00 82.56 122 GLN A N 1
ATOM 901 C CA . GLN A 1 122 ? -39.501 -28.131 41.363 1.00 82.56 122 GLN A CA 1
ATOM 902 C C . GLN A 1 122 ? -38.544 -28.378 42.534 1.00 82.56 122 GLN A C 1
ATOM 904 O O . GLN A 1 122 ? -38.989 -28.794 43.606 1.00 82.56 122 GLN A O 1
ATOM 909 N N . ALA A 1 123 ? -37.249 -28.095 42.367 1.00 82.31 123 ALA A N 1
ATOM 910 C CA . ALA A 1 123 ? -36.273 -28.207 43.447 1.00 82.31 123 ALA A CA 1
ATOM 911 C C . ALA A 1 123 ? -36.571 -27.209 44.578 1.00 82.31 123 ALA A C 1
ATOM 913 O O . ALA A 1 123 ? -36.570 -27.590 45.748 1.00 82.31 123 ALA A O 1
ATOM 914 N N . ILE A 1 124 ? -36.901 -25.959 44.237 1.00 82.75 124 ILE A N 1
ATOM 915 C CA . ILE A 1 124 ? -37.289 -24.928 45.210 1.00 82.75 124 ILE A CA 1
ATOM 916 C C . ILE A 1 124 ? -38.567 -25.333 45.941 1.00 82.75 124 ILE A C 1
ATOM 918 O O . ILE A 1 124 ? -38.598 -25.282 47.168 1.00 82.75 124 ILE A O 1
ATOM 922 N N . THR A 1 125 ? -39.603 -25.774 45.224 1.00 81.94 125 THR A N 1
ATOM 923 C CA . THR A 1 125 ? -40.844 -26.247 45.846 1.00 81.94 125 THR A CA 1
ATOM 924 C C . THR A 1 125 ? -40.562 -27.416 46.779 1.00 81.94 125 THR A C 1
ATOM 926 O O . THR A 1 125 ? -40.977 -27.371 47.927 1.00 81.94 125 THR A O 1
ATOM 929 N N . THR A 1 126 ? -39.777 -28.405 46.353 1.00 82.25 126 THR A N 1
ATOM 930 C CA . THR A 1 126 ? -39.438 -29.575 47.179 1.00 82.25 126 THR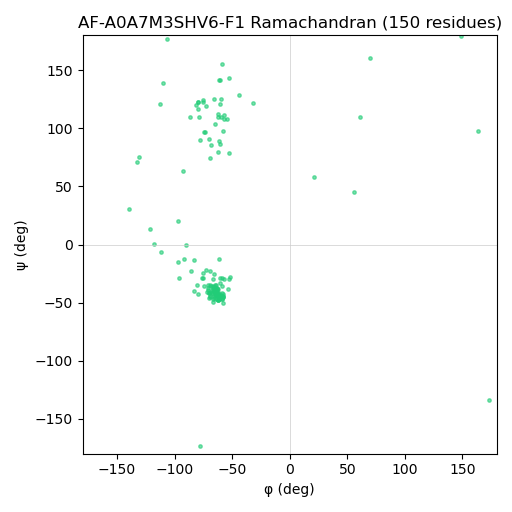 A CA 1
ATOM 931 C C . THR A 1 126 ? -38.674 -29.187 48.449 1.00 82.25 126 THR A C 1
ATOM 933 O O . THR A 1 126 ? -38.962 -29.699 49.530 1.00 82.25 126 THR A O 1
ATOM 936 N N . LEU A 1 127 ? -37.727 -28.250 48.351 1.00 80.12 127 LEU A N 1
ATOM 937 C CA . LEU A 1 127 ? -36.973 -27.741 49.501 1.00 80.12 127 LEU A CA 1
ATOM 938 C C . LEU A 1 127 ? -37.836 -26.868 50.426 1.00 80.12 127 LEU A C 1
ATOM 940 O O . LEU A 1 127 ? -37.657 -26.904 51.642 1.00 80.12 127 LEU A O 1
ATOM 944 N N . SER A 1 128 ? -38.779 -26.109 49.861 1.00 80.44 128 SER A N 1
ATOM 945 C CA . SER A 1 128 ? -39.647 -25.174 50.583 1.00 80.44 128 SER A CA 1
ATOM 946 C C . SER A 1 128 ? -40.908 -25.810 51.166 1.00 80.44 128 SER A C 1
ATOM 948 O O . SER A 1 128 ? -41.483 -25.234 52.084 1.00 80.44 128 SER A O 1
ATOM 950 N N . SER A 1 129 ? -41.378 -26.939 50.636 1.00 79.88 129 SER A N 1
ATOM 951 C CA . SER A 1 129 ? -42.582 -27.636 51.109 1.00 79.88 129 SER A CA 1
ATOM 952 C C . SER A 1 129 ? -42.280 -28.983 51.763 1.00 79.88 129 SER A C 1
ATOM 954 O O . SER A 1 129 ? -43.189 -29.631 52.269 1.00 79.88 129 SER A O 1
ATOM 956 N N . GLY A 1 130 ? -41.027 -29.441 51.715 1.00 79.75 130 GLY A N 1
ATOM 957 C CA . GLY A 1 130 ? -40.579 -30.629 52.433 1.00 79.75 130 GLY A CA 1
ATOM 958 C C . GLY A 1 130 ? -40.334 -30.361 53.921 1.00 79.75 130 GLY A C 1
ATOM 959 O O . GLY A 1 130 ? -40.548 -29.261 54.426 1.00 79.75 130 GLY A O 1
ATOM 960 N N . ASN A 1 131 ? -39.787 -31.360 54.617 1.00 79.50 131 ASN A N 1
ATOM 961 C CA . ASN A 1 131 ? -39.485 -31.314 56.057 1.00 79.50 131 ASN A CA 1
ATOM 962 C C . ASN A 1 131 ? -38.634 -30.092 56.482 1.00 79.50 131 ASN A C 1
ATOM 964 O O . ASN A 1 131 ? -38.757 -29.599 57.599 1.00 79.50 131 ASN A O 1
ATOM 968 N N . LEU A 1 132 ? -37.777 -29.584 55.585 1.00 76.50 132 LEU A N 1
ATOM 969 C CA . LEU A 1 132 ? -36.990 -28.365 55.811 1.00 76.50 132 LEU A CA 1
ATOM 970 C C . LEU A 1 132 ? -37.849 -27.094 55.789 1.00 76.50 132 LEU A C 1
ATOM 972 O O . LEU A 1 132 ? -37.631 -26.201 56.602 1.00 76.50 132 LEU A O 1
ATOM 976 N N . GLY A 1 133 ? -38.828 -27.021 54.889 1.00 79.56 133 GLY A N 1
ATOM 977 C CA . GLY A 1 133 ? -39.776 -25.915 54.801 1.00 79.56 133 GLY A CA 1
ATOM 978 C C . GLY A 1 133 ? -40.718 -25.851 55.997 1.00 79.56 133 GLY A C 1
ATOM 979 O O . GLY A 1 133 ? -40.930 -24.778 56.556 1.00 79.56 133 GLY A O 1
ATOM 980 N N . GLU A 1 134 ? -41.209 -27.005 56.449 1.00 80.56 134 GLU A N 1
ATOM 981 C CA . GLU A 1 134 ? -42.042 -27.110 57.652 1.00 80.56 134 GLU A CA 1
ATOM 982 C C . GLU A 1 134 ? -41.259 -26.706 58.915 1.00 80.56 134 GLU A C 1
ATOM 984 O O . GLU A 1 134 ? -41.730 -25.902 59.724 1.00 80.56 134 GLU A O 1
ATOM 989 N N . ALA A 1 135 ? -40.006 -27.159 59.038 1.00 79.25 135 ALA A N 1
ATOM 990 C CA . ALA A 1 135 ? -39.112 -26.728 60.109 1.00 79.25 135 ALA A CA 1
ATOM 991 C C . ALA A 1 135 ? -38.831 -25.214 60.049 1.00 79.25 135 ALA A C 1
ATOM 993 O O . ALA A 1 135 ? -38.932 -24.531 61.069 1.00 79.25 135 ALA A O 1
ATOM 994 N N . ALA A 1 136 ? -38.542 -24.663 58.866 1.00 78.25 136 ALA A N 1
ATOM 995 C CA . ALA A 1 136 ? -38.311 -23.231 58.682 1.00 78.25 136 ALA A CA 1
ATOM 996 C C . ALA A 1 136 ? -39.553 -22.390 59.024 1.00 78.25 136 ALA A C 1
ATOM 998 O O . ALA A 1 136 ? -39.427 -21.345 59.662 1.00 78.25 136 ALA A O 1
ATOM 999 N N . GLN A 1 137 ? -40.753 -22.866 58.677 1.00 78.19 137 GLN A N 1
ATOM 1000 C CA . GLN A 1 137 ? -42.014 -22.222 59.039 1.00 78.19 137 GLN A CA 1
ATOM 1001 C C . GLN A 1 137 ? -42.240 -22.233 60.554 1.00 78.19 137 GLN A C 1
ATOM 1003 O O . GLN A 1 137 ? -42.647 -21.217 61.116 1.00 78.19 137 GLN A O 1
ATOM 1008 N N . SER A 1 138 ? -41.923 -23.341 61.232 1.00 77.12 138 SER A N 1
ATOM 1009 C CA . SER A 1 138 ? -42.034 -23.435 62.694 1.00 77.12 138 SER A CA 1
ATOM 1010 C C . SER A 1 138 ? -41.096 -22.455 63.415 1.00 77.12 138 SER A C 1
ATOM 1012 O O . SER A 1 138 ? -41.492 -21.811 64.386 1.00 77.12 138 SER A O 1
ATOM 1014 N N . ILE A 1 139 ? -39.879 -22.267 62.892 1.00 78.81 139 ILE A N 1
ATOM 1015 C CA . ILE A 1 139 ? -38.879 -21.338 63.436 1.00 78.81 139 ILE A CA 1
ATOM 1016 C C . ILE A 1 139 ? -39.289 -19.885 63.158 1.00 78.81 139 ILE A C 1
ATOM 1018 O O . ILE A 1 139 ? -39.188 -19.037 64.044 1.00 78.81 139 ILE A O 1
ATOM 1022 N N . ALA A 1 140 ? -39.805 -19.595 61.960 1.00 77.38 140 ALA A N 1
ATOM 1023 C CA . ALA A 1 140 ? -40.320 -18.272 61.610 1.00 77.38 140 ALA A CA 1
ATOM 1024 C C . ALA A 1 140 ? -41.560 -17.889 62.437 1.00 77.38 140 ALA A C 1
ATOM 1026 O O . ALA A 1 140 ? -41.698 -16.736 62.838 1.00 77.38 140 ALA A O 1
ATOM 1027 N N . ALA A 1 141 ? -42.434 -18.852 62.743 1.00 75.88 141 ALA A N 1
ATOM 1028 C CA . ALA A 1 141 ? -43.578 -18.646 63.629 1.00 75.88 141 ALA A CA 1
ATOM 1029 C C . ALA A 1 141 ? -43.152 -18.432 65.092 1.00 75.88 141 ALA A C 1
ATOM 1031 O O . ALA A 1 141 ? -43.763 -17.635 65.801 1.00 75.88 141 ALA A O 1
ATOM 1032 N N . ALA A 1 142 ? -42.088 -19.107 65.538 1.00 78.12 142 ALA A N 1
ATOM 1033 C CA . ALA A 1 142 ? -41.521 -18.931 66.875 1.00 78.12 142 ALA A CA 1
ATOM 1034 C C . ALA A 1 142 ? -40.761 -17.602 67.043 1.00 78.12 142 ALA A C 1
ATOM 1036 O O . ALA A 1 142 ? -40.605 -17.127 68.168 1.00 78.12 142 ALA A O 1
ATOM 1037 N N . SER A 1 143 ? -40.308 -16.989 65.946 1.00 72.44 143 SER A N 1
ATOM 1038 C CA . SER A 1 143 ? -39.603 -15.706 65.954 1.00 72.44 143 SER A CA 1
ATOM 1039 C C . SER A 1 143 ? -40.170 -14.761 64.885 1.00 72.44 143 SER A C 1
ATOM 1041 O O . SER A 1 143 ? -39.501 -14.501 63.877 1.00 72.44 143 SER A O 1
ATOM 1043 N N . PRO A 1 144 ? -41.397 -14.235 65.088 1.00 72.00 144 PRO A N 1
ATOM 1044 C CA . PRO A 1 144 ? -42.036 -13.357 64.122 1.00 72.00 144 PRO A CA 1
ATOM 1045 C C . PRO A 1 144 ? -41.194 -12.103 63.909 1.00 72.00 144 PRO A C 1
ATOM 1047 O O . PRO A 1 144 ? -40.616 -11.543 64.846 1.00 72.00 144 PRO A O 1
ATOM 1050 N N . ALA A 1 145 ? -41.136 -11.640 62.665 1.00 70.19 145 ALA A N 1
ATOM 1051 C CA . ALA A 1 145 ? -40.403 -10.430 62.353 1.00 70.19 145 ALA A CA 1
ATOM 1052 C C . ALA A 1 145 ? -41.009 -9.229 63.115 1.00 70.19 145 ALA A C 1
ATOM 1054 O O . ALA A 1 145 ? -42.234 -9.132 63.225 1.00 70.19 145 ALA A O 1
ATOM 1055 N N . PRO A 1 146 ? -40.193 -8.283 63.620 1.00 66.62 146 PRO A N 1
ATOM 1056 C CA . PRO A 1 146 ? -40.641 -7.221 64.534 1.00 66.62 146 PRO A CA 1
ATOM 1057 C C . PRO A 1 146 ? -41.702 -6.273 63.946 1.00 66.62 146 PRO A C 1
ATOM 1059 O O . PRO A 1 146 ? -42.341 -5.531 64.682 1.00 66.62 146 PRO A O 1
ATOM 1062 N N . HIS A 1 147 ? -41.923 -6.318 62.632 1.00 62.03 147 HIS A N 1
ATOM 1063 C CA . HIS A 1 147 ? -42.952 -5.563 61.915 1.00 62.03 147 HIS A CA 1
ATOM 1064 C C . HIS A 1 147 ? -44.285 -6.321 61.754 1.00 62.03 147 HIS A C 1
ATOM 1066 O O . HIS A 1 147 ? -45.288 -5.701 61.430 1.00 62.03 147 HIS A O 1
ATOM 1072 N N . SER A 1 148 ? -44.340 -7.632 62.019 1.00 56.91 148 SER A N 1
ATOM 1073 C CA . SER A 1 148 ? -45.582 -8.425 61.983 1.00 56.91 148 SER A CA 1
ATOM 1074 C C . SER A 1 148 ? -46.486 -8.178 63.196 1.00 56.91 148 SER A C 1
ATOM 1076 O O . SER A 1 148 ? -47.690 -8.391 63.104 1.00 56.91 148 SER A O 1
ATOM 1078 N N . ASN A 1 149 ? -45.918 -7.736 64.322 1.00 54.91 149 ASN A N 1
ATOM 1079 C CA . ASN A 1 149 ? -46.679 -7.317 65.506 1.00 54.91 149 ASN A CA 1
ATOM 1080 C C . ASN A 1 149 ? -47.017 -5.817 65.480 1.00 54.91 149 ASN A C 1
ATOM 1082 O O . ASN A 1 149 ? -47.653 -5.315 66.401 1.00 54.91 149 ASN A O 1
ATOM 1086 N N . ALA A 1 150 ? -46.597 -5.101 64.434 1.00 56.59 150 ALA A N 1
ATOM 1087 C CA . ALA A 1 150 ? -46.990 -3.724 64.180 1.00 56.59 150 ALA A CA 1
ATOM 1088 C C . ALA A 1 150 ? -48.220 -3.718 63.260 1.00 56.59 150 ALA A C 1
ATOM 1090 O O . ALA A 1 150 ? -48.154 -3.274 62.117 1.00 56.59 150 ALA A O 1
ATOM 1091 N N . ALA A 1 151 ? -49.336 -4.269 63.733 1.00 53.66 151 ALA A N 1
ATOM 1092 C CA . ALA A 1 151 ? -50.618 -4.122 63.063 1.00 53.66 151 ALA A CA 1
ATOM 1093 C C . ALA A 1 151 ? -51.549 -3.281 63.940 1.00 53.66 151 ALA A C 1
ATOM 1095 O O . ALA A 1 151 ? -51.896 -3.721 65.033 1.00 53.66 151 ALA A O 1
ATOM 1096 N N . VAL A 1 152 ? -51.990 -2.157 63.359 1.00 44.88 152 VAL A N 1
ATOM 1097 C CA . VAL A 1 152 ? -53.214 -1.396 63.684 1.00 44.88 152 VAL A CA 1
ATOM 1098 C C . VAL A 1 152 ? -53.180 -0.530 64.944 1.00 44.88 152 VAL A C 1
ATOM 1100 O O . VAL A 1 152 ? -52.887 -1.031 66.047 1.00 44.88 152 VAL A O 1
#

Nearest PDB structures (foldseek):
  8s9s-assembly1_5  TM=4.636E-01  e=4.861E+00  Homo sapiens
  8j0o-assembly1_E  TM=4.035E-01  e=7.264E+00  Homo sapiens

Mean predicted aligned error: 21.63 Å